Protein AF-A0A956CGR4-F1 (afdb_monomer_lite)

Foldseek 3Di:
DAKEWEWADAQFWIWIWIDDPPRDDIHTPDTGGQVVSVVVVVVVVVVVPDDPDDDDDDPPVVVVVVVVVVVVSLLVRLLVVQVVLVVCVVVVVHQAYEYEEAPVSVVSNVVNHDPVSVVRYPYYHNDRDDPDDPVVVCVVCVVPDPD

Structure (mmCIF, N/CA/C/O backbone):
data_AF-A0A956CGR4-F1
#
_entry.id   AF-A0A956CGR4-F1
#
loop_
_atom_site.group_PDB
_atom_site.id
_atom_site.type_symbol
_atom_site.label_atom_id
_atom_site.label_alt_id
_atom_site.label_comp_id
_atom_site.label_asym_id
_atom_site.label_entity_id
_atom_site.label_seq_id
_atom_site.pdbx_PDB_ins_code
_atom_site.Cartn_x
_atom_site.Cartn_y
_atom_site.Cartn_z
_atom_site.occupancy
_atom_site.B_iso_or_equiv
_atom_site.auth_seq_id
_atom_site.auth_comp_id
_atom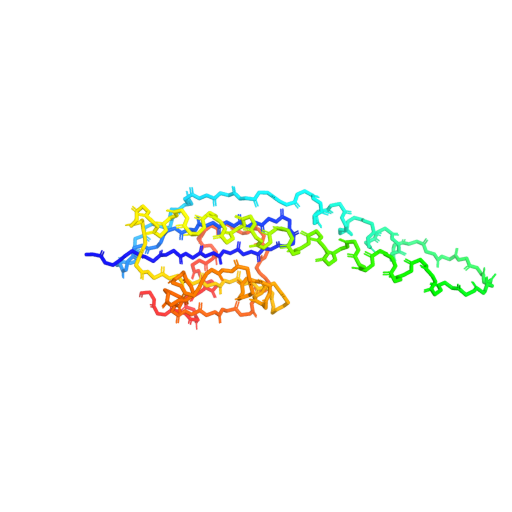_site.auth_asym_id
_atom_site.auth_atom_id
_atom_site.pdbx_PDB_model_num
ATOM 1 N N . MET A 1 1 ? -15.460 1.477 15.342 1.00 62.41 1 MET A N 1
ATOM 2 C CA . MET A 1 1 ? -14.612 0.289 15.121 1.00 62.41 1 MET A CA 1
ATOM 3 C C . MET A 1 1 ? -13.622 0.702 14.059 1.00 62.41 1 MET A C 1
ATOM 5 O O . MET A 1 1 ? -14.084 1.114 13.009 1.00 62.41 1 MET A O 1
ATOM 9 N N . THR A 1 2 ? -12.328 0.719 14.364 1.00 76.38 2 THR A N 1
ATOM 10 C CA . THR A 1 2 ? -11.307 1.174 13.411 1.00 76.38 2 THR A CA 1
ATOM 11 C C . THR A 1 2 ? -10.981 0.026 12.459 1.00 76.38 2 THR A C 1
ATOM 13 O O . THR A 1 2 ? -10.708 -1.082 12.923 1.00 76.38 2 THR A O 1
ATOM 16 N N . THR A 1 3 ? -11.043 0.269 11.154 1.00 86.38 3 THR A N 1
ATOM 17 C CA . THR A 1 3 ? -10.747 -0.724 10.112 1.00 86.38 3 THR A CA 1
ATOM 18 C C . THR A 1 3 ? -9.402 -0.405 9.475 1.00 86.38 3 THR A C 1
ATOM 20 O O . THR A 1 3 ? -9.198 0.704 8.978 1.00 86.38 3 THR A O 1
ATOM 23 N N . THR A 1 4 ? -8.480 -1.367 9.476 1.00 88.81 4 THR A N 1
ATOM 24 C CA . THR A 1 4 ? -7.143 -1.179 8.903 1.00 88.81 4 THR A CA 1
ATOM 25 C C . THR A 1 4 ? -7.031 -1.929 7.589 1.00 88.81 4 THR A C 1
ATOM 27 O O . THR A 1 4 ? -7.261 -3.137 7.527 1.00 88.81 4 THR A O 1
ATOM 30 N N . TRP A 1 5 ? -6.633 -1.228 6.534 1.00 92.00 5 TRP A N 1
ATOM 31 C CA . TRP A 1 5 ? -6.238 -1.842 5.275 1.00 92.00 5 TRP A CA 1
ATOM 32 C C . TRP A 1 5 ? -4.731 -2.031 5.218 1.00 92.00 5 TRP A C 1
ATOM 34 O O . TRP A 1 5 ? -3.951 -1.160 5.592 1.00 92.00 5 TRP A O 1
ATOM 44 N N . ILE A 1 6 ? -4.319 -3.184 4.717 1.00 89.12 6 ILE A N 1
ATOM 45 C CA . ILE A 1 6 ? -2.933 -3.575 4.523 1.00 89.12 6 ILE A CA 1
ATOM 46 C C . ILE A 1 6 ? -2.747 -3.788 3.028 1.00 89.12 6 ILE A C 1
ATOM 48 O O . ILE A 1 6 ? -3.281 -4.736 2.451 1.00 89.12 6 ILE A O 1
ATOM 52 N N . LEU A 1 7 ? -1.988 -2.900 2.396 1.00 90.62 7 LEU A N 1
ATOM 53 C CA . LEU A 1 7 ? -1.532 -3.094 1.030 1.00 90.62 7 LEU A CA 1
ATOM 54 C C . LEU A 1 7 ? -0.254 -3.927 1.055 1.00 90.62 7 LEU A C 1
ATOM 56 O O . LEU A 1 7 ? 0.760 -3.481 1.588 1.00 90.62 7 LEU A O 1
ATOM 60 N N . VAL A 1 8 ? -0.275 -5.085 0.406 1.00 89.06 8 VAL A N 1
ATOM 61 C CA . VAL A 1 8 ? 0.914 -5.898 0.147 1.00 89.06 8 VAL A CA 1
ATOM 62 C C . VAL A 1 8 ? 1.207 -5.868 -1.344 1.00 89.06 8 VAL A C 1
ATOM 64 O O . VAL A 1 8 ? 0.489 -6.480 -2.132 1.00 89.06 8 VAL A O 1
ATOM 67 N N . ALA A 1 9 ? 2.249 -5.141 -1.739 1.00 86.75 9 ALA A N 1
ATOM 68 C CA . ALA A 1 9 ? 2.676 -5.041 -3.129 1.00 86.75 9 ALA A CA 1
ATOM 69 C C . ALA A 1 9 ? 3.957 -5.843 -3.370 1.00 86.75 9 ALA A C 1
ATOM 71 O O . ALA A 1 9 ? 4.931 -5.738 -2.623 1.00 86.75 9 ALA A O 1
ATOM 72 N N . HIS A 1 10 ? 3.950 -6.607 -4.455 1.00 81.38 10 HIS A N 1
ATOM 73 C CA . HIS A 1 10 ? 5.032 -7.472 -4.900 1.00 81.38 10 HIS A CA 1
ATOM 74 C C . HIS A 1 10 ? 5.234 -7.302 -6.417 1.00 81.38 10 HIS A C 1
ATOM 76 O O . HIS A 1 10 ? 4.514 -6.560 -7.083 1.00 81.38 10 HIS A O 1
ATOM 82 N N . LYS A 1 11 ? 6.253 -7.940 -7.003 1.00 70.69 11 LYS A N 1
ATOM 83 C CA . LYS A 1 11 ? 6.628 -7.679 -8.411 1.00 70.69 11 LYS A CA 1
ATOM 84 C C . LYS A 1 11 ? 5.558 -8.049 -9.447 1.00 70.69 11 LYS A C 1
ATOM 86 O O . LYS A 1 11 ? 5.560 -7.471 -10.528 1.00 70.69 11 LYS A O 1
ATOM 91 N N . SER A 1 12 ? 4.680 -9.001 -9.140 1.00 75.81 12 SER A N 1
ATOM 92 C CA . SER A 1 12 ? 3.626 -9.480 -10.046 1.00 75.81 12 SER A CA 1
ATOM 93 C C . SER A 1 12 ? 2.231 -8.945 -9.733 1.00 75.81 12 SER A C 1
ATOM 95 O O . SER A 1 12 ? 1.293 -9.304 -10.442 1.00 75.81 12 SER A O 1
ATOM 97 N N . GLY A 1 13 ? 2.075 -8.101 -8.711 1.00 85.44 13 GLY A N 1
ATOM 98 C CA . GLY A 1 13 ? 0.769 -7.583 -8.325 1.00 85.44 13 GLY A CA 1
ATOM 99 C C . GLY A 1 13 ? 0.749 -6.937 -6.947 1.00 85.44 13 GLY A C 1
ATOM 100 O O . GLY A 1 13 ? 1.772 -6.737 -6.292 1.00 85.44 13 GLY A O 1
ATOM 101 N N . ALA A 1 14 ? -0.449 -6.597 -6.496 1.00 88.44 14 ALA A N 1
ATOM 102 C CA . ALA A 1 14 ? -0.696 -6.058 -5.174 1.00 88.44 14 ALA A CA 1
ATOM 103 C C . ALA A 1 14 ? -2.017 -6.588 -4.626 1.00 88.44 14 ALA A C 1
ATOM 105 O O . ALA A 1 14 ? -2.978 -6.793 -5.363 1.00 88.44 14 ALA A O 1
ATOM 106 N N . ARG A 1 15 ? -2.075 -6.786 -3.313 1.00 89.81 15 ARG A N 1
ATOM 107 C CA . ARG A 1 15 ? -3.268 -7.259 -2.619 1.00 89.81 15 ARG A CA 1
ATOM 108 C C . ARG A 1 15 ? -3.606 -6.303 -1.486 1.00 89.81 15 ARG A C 1
ATOM 110 O O . ARG A 1 15 ? -2.726 -5.897 -0.732 1.00 89.81 15 ARG A O 1
ATOM 117 N N . ILE A 1 16 ? -4.877 -5.939 -1.381 1.00 90.38 16 ILE A N 1
ATOM 118 C CA . ILE A 1 16 ? -5.426 -5.135 -0.292 1.00 90.38 16 ILE A CA 1
ATOM 119 C C . ILE A 1 16 ? -6.161 -6.087 0.639 1.00 90.38 16 ILE A C 1
ATOM 121 O O . ILE A 1 16 ? -7.089 -6.791 0.229 1.00 90.38 16 ILE A O 1
ATOM 125 N N . ILE A 1 17 ? -5.721 -6.110 1.887 1.00 88.81 17 ILE A N 1
ATOM 126 C CA . ILE A 1 17 ? -6.244 -6.975 2.934 1.00 88.81 17 ILE A CA 1
ATOM 127 C C . ILE A 1 17 ? -6.846 -6.092 4.014 1.00 88.81 17 ILE A C 1
ATOM 129 O O . ILE A 1 17 ? -6.210 -5.156 4.483 1.00 88.81 17 ILE A O 1
ATOM 133 N N . GLU A 1 18 ? -8.057 -6.404 4.431 1.00 88.50 18 GLU A N 1
ATOM 134 C CA . GLU A 1 18 ? -8.685 -5.782 5.582 1.00 88.50 18 GLU A CA 1
ATOM 135 C C . GLU A 1 18 ? -8.364 -6.588 6.836 1.00 88.50 18 GLU A C 1
ATOM 137 O O . GLU A 1 18 ? -8.580 -7.803 6.890 1.00 88.50 18 GLU A O 1
ATOM 142 N N . SER A 1 19 ? -7.829 -5.891 7.835 1.00 82.81 19 SER A N 1
ATOM 143 C CA . SER A 1 19 ? -7.541 -6.427 9.155 1.00 82.81 19 SER A CA 1
ATOM 144 C C . SER A 1 19 ? -8.387 -5.696 10.196 1.00 82.81 19 SER A C 1
ATOM 146 O O . SER A 1 19 ? -8.196 -4.493 10.409 1.00 82.81 19 SER A O 1
ATOM 148 N N . PRO A 1 20 ? -9.300 -6.394 10.888 1.00 72.38 20 PRO A N 1
ATOM 149 C CA . PRO A 1 20 ? -9.969 -5.831 12.050 1.00 72.38 20 PRO A CA 1
ATOM 150 C C . PRO A 1 20 ? -8.989 -5.726 13.232 1.00 72.38 20 PRO A C 1
ATOM 152 O O . PRO A 1 20 ? -8.178 -6.622 13.456 1.00 72.38 20 PRO A O 1
ATOM 155 N N . VAL A 1 21 ? -9.111 -4.657 14.025 1.00 60.91 21 VAL A N 1
ATOM 156 C CA . VAL A 1 21 ? -8.239 -4.331 15.180 1.00 60.91 21 VAL A CA 1
ATOM 157 C C . VAL A 1 21 ? -8.216 -5.397 16.288 1.00 60.91 21 VAL A C 1
ATOM 159 O O . VAL A 1 21 ? -7.338 -5.380 17.131 1.00 60.91 21 VAL A O 1
ATOM 162 N N . TYR A 1 22 ? -9.147 -6.352 16.312 1.00 62.59 22 TYR A N 1
ATOM 163 C CA . TYR A 1 22 ? -9.216 -7.379 17.363 1.00 62.59 22 TYR A CA 1
ATOM 164 C C . TYR A 1 22 ? -8.808 -8.775 16.872 1.00 62.59 22 TYR A C 1
ATOM 166 O O . TYR A 1 22 ? -9.464 -9.765 17.190 1.00 62.59 22 TYR A O 1
ATOM 174 N N . GLY A 1 23 ? -7.750 -8.865 16.060 1.00 60.31 23 GLY A N 1
ATOM 175 C CA . GLY A 1 23 ? -7.145 -10.149 15.674 1.00 60.31 23 GLY A CA 1
ATOM 176 C C . GLY A 1 23 ? -8.048 -11.088 14.861 1.00 60.31 23 GLY A C 1
ATOM 177 O O . GLY A 1 23 ? -7.802 -12.300 14.834 1.00 60.31 23 GLY A O 1
ATOM 178 N N . GLY A 1 24 ? -9.083 -10.539 14.215 1.00 66.50 24 GLY A N 1
ATOM 179 C CA . GLY A 1 24 ? -10.026 -11.279 13.376 1.00 66.50 24 GLY A CA 1
ATOM 180 C C . GLY A 1 24 ? -9.409 -11.794 12.071 1.00 66.50 24 GLY A C 1
ATOM 181 O O . GLY A 1 24 ? -8.216 -11.634 11.809 1.00 66.50 24 GLY A O 1
ATOM 182 N N . ALA A 1 25 ? -10.232 -12.455 11.255 1.00 70.19 25 ALA A N 1
ATOM 183 C CA . ALA A 1 25 ? -9.789 -13.003 9.979 1.00 70.19 25 ALA A CA 1
ATOM 184 C C . ALA A 1 25 ? -9.324 -11.886 9.032 1.00 70.19 25 ALA A C 1
ATOM 186 O O . ALA A 1 25 ? -9.986 -10.856 8.899 1.00 70.19 25 ALA A O 1
ATOM 187 N N . LEU A 1 26 ? -8.187 -12.115 8.375 1.00 77.50 26 LEU A N 1
ATOM 188 C CA . LEU A 1 26 ? -7.702 -11.250 7.310 1.00 77.50 26 LEU A CA 1
ATOM 189 C C . LEU A 1 26 ? -8.527 -11.500 6.052 1.00 77.50 26 LEU A C 1
ATOM 191 O O . LEU A 1 26 ? -8.489 -12.597 5.492 1.00 77.50 26 LEU A O 1
ATOM 195 N N . ASN A 1 27 ? -9.240 -10.475 5.598 1.00 82.81 27 ASN A N 1
ATOM 196 C CA . ASN A 1 27 ? -10.094 -10.574 4.423 1.00 82.81 27 ASN A CA 1
ATOM 197 C C . ASN A 1 27 ? -9.411 -9.918 3.231 1.00 82.81 27 ASN A C 1
ATOM 199 O O . ASN A 1 27 ? -9.051 -8.744 3.277 1.00 82.81 27 ASN A O 1
ATOM 203 N N . VAL A 1 28 ? -9.247 -10.659 2.139 1.00 86.56 28 VAL A N 1
ATOM 204 C CA . VAL A 1 28 ? -8.763 -10.074 0.887 1.00 86.56 28 VAL A CA 1
ATOM 205 C C . VAL A 1 28 ? -9.886 -9.232 0.291 1.00 86.56 28 VAL A C 1
ATOM 207 O O . VAL A 1 28 ? -10.896 -9.762 -0.161 1.00 86.56 28 VAL A O 1
ATOM 210 N N . VAL A 1 29 ? -9.711 -7.913 0.308 1.00 87.75 29 VAL A N 1
ATOM 211 C CA . VAL A 1 29 ? -10.681 -6.959 -0.245 1.00 87.75 29 VAL A CA 1
ATOM 212 C C . VAL A 1 29 ? -10.522 -6.849 -1.750 1.00 87.75 29 VAL A C 1
ATOM 214 O O . VAL A 1 29 ? -11.506 -6.750 -2.485 1.00 87.75 29 VAL A O 1
ATOM 217 N N . ARG A 1 30 ? -9.270 -6.814 -2.207 1.00 87.62 30 ARG A N 1
ATOM 218 C CA . ARG A 1 30 ? -8.942 -6.601 -3.610 1.00 87.62 30 ARG A CA 1
ATOM 219 C C . ARG A 1 30 ? -7.606 -7.232 -3.947 1.00 87.62 30 ARG A C 1
ATOM 221 O O . ARG A 1 30 ? -6.651 -7.129 -3.183 1.00 87.62 30 ARG A O 1
ATOM 228 N N . GLU A 1 31 ? -7.541 -7.807 -5.132 1.00 88.00 31 GLU A N 1
ATOM 229 C CA . GLU A 1 31 ? -6.305 -8.224 -5.769 1.00 88.00 31 GLU A CA 1
ATOM 230 C C . GLU A 1 31 ? -6.154 -7.448 -7.075 1.00 88.00 31 GLU A C 1
ATOM 232 O O . GLU A 1 31 ? -7.134 -7.197 -7.780 1.00 88.00 31 GLU A O 1
ATOM 237 N N . ILE A 1 32 ? -4.942 -6.970 -7.324 1.00 87.50 32 ILE A N 1
ATOM 238 C CA . ILE A 1 32 ? -4.589 -6.133 -8.461 1.00 87.50 32 ILE A CA 1
ATOM 239 C C . ILE A 1 32 ? -3.408 -6.815 -9.140 1.00 87.50 32 ILE A C 1
ATOM 241 O O . ILE A 1 32 ? -2.282 -6.782 -8.639 1.00 87.50 32 ILE A O 1
ATOM 245 N N . ASP A 1 33 ? -3.677 -7.457 -10.268 1.00 84.56 33 ASP A N 1
ATOM 246 C CA . ASP A 1 33 ? -2.646 -8.106 -11.067 1.00 84.56 33 ASP A CA 1
ATOM 247 C C . ASP A 1 33 ? -1.711 -7.085 -11.720 1.00 84.56 33 ASP A C 1
ATOM 249 O O . ASP A 1 33 ? -2.132 -6.020 -12.174 1.00 84.56 33 ASP A O 1
ATOM 253 N N . HIS A 1 34 ? -0.433 -7.451 -11.817 1.00 83.94 34 HIS A N 1
ATOM 254 C CA . HIS A 1 34 ? 0.568 -6.719 -12.582 1.00 83.94 34 HIS A CA 1
ATOM 255 C C . HIS A 1 34 ? 1.298 -7.657 -13.560 1.00 83.94 34 HIS A C 1
ATOM 257 O O . HIS A 1 34 ? 2.441 -8.071 -13.313 1.00 83.94 34 HIS A O 1
ATOM 263 N N . PRO A 1 35 ? 0.642 -8.052 -14.668 1.00 76.44 35 PRO A N 1
ATOM 264 C CA . PRO A 1 35 ? 1.208 -9.003 -15.622 1.00 76.44 35 PRO A CA 1
ATOM 265 C C . PRO A 1 35 ? 2.480 -8.470 -16.293 1.00 76.44 35 PRO A C 1
ATOM 267 O O . PRO A 1 35 ? 3.398 -9.245 -16.557 1.00 76.44 35 PRO A O 1
ATOM 270 N N . GLU A 1 36 ? 2.595 -7.159 -16.505 1.00 75.38 36 GLU A N 1
ATOM 271 C CA . GLU A 1 36 ? 3.789 -6.541 -17.085 1.00 75.38 36 GLU A CA 1
ATOM 272 C C . GLU A 1 36 ? 5.008 -6.689 -16.171 1.00 75.38 36 GLU A C 1
ATOM 274 O O . GLU A 1 36 ? 6.100 -6.986 -16.653 1.00 75.38 36 GLU A O 1
ATOM 279 N N . GLY A 1 37 ? 4.824 -6.575 -14.850 1.00 69.25 37 GLY A N 1
ATOM 280 C CA . GLY A 1 37 ? 5.885 -6.846 -13.877 1.00 69.25 37 GLY A CA 1
ATOM 281 C C . GLY A 1 37 ? 6.339 -8.310 -13.881 1.00 69.25 37 GLY A C 1
ATOM 282 O O . GLY A 1 37 ? 7.518 -8.600 -13.667 1.00 69.25 37 GLY A O 1
ATOM 283 N N . ARG A 1 38 ? 5.429 -9.243 -14.199 1.00 68.56 38 ARG A N 1
ATOM 284 C CA . ARG A 1 38 ? 5.740 -10.674 -14.361 1.00 68.56 38 ARG A CA 1
ATOM 285 C C . ARG A 1 38 ? 6.569 -10.941 -15.619 1.00 68.56 38 ARG A C 1
ATOM 287 O O . ARG A 1 38 ? 7.576 -11.640 -15.532 1.00 68.56 38 ARG A O 1
ATOM 294 N N . LEU A 1 39 ? 6.172 -10.367 -16.757 1.00 61.84 39 LEU A N 1
ATOM 295 C CA . LEU A 1 39 ? 6.887 -10.503 -18.035 1.00 61.84 39 LEU A CA 1
ATOM 296 C C . LEU A 1 39 ? 8.324 -9.982 -17.931 1.00 61.84 39 LEU A C 1
ATOM 298 O O . LEU A 1 39 ? 9.263 -10.652 -18.357 1.00 61.84 39 LEU A O 1
ATOM 302 N N . GLN A 1 40 ? 8.502 -8.845 -17.259 1.00 61.44 40 GLN A N 1
ATOM 303 C CA . GLN A 1 40 ? 9.814 -8.240 -17.049 1.00 61.44 40 GLN A CA 1
ATOM 304 C C . GLN A 1 40 ? 10.740 -9.107 -16.188 1.00 61.44 40 GLN A C 1
ATOM 306 O O . GLN A 1 40 ? 11.952 -9.108 -16.392 1.00 61.44 40 GLN A O 1
ATOM 311 N N . ASN A 1 41 ? 10.195 -9.880 -15.241 1.00 60.44 41 ASN A N 1
ATOM 312 C CA . ASN A 1 41 ? 10.996 -10.829 -14.472 1.00 60.44 41 ASN A CA 1
ATOM 313 C C . ASN A 1 41 ? 11.526 -11.962 -15.362 1.00 60.44 41 ASN A C 1
ATOM 315 O O . ASN A 1 41 ? 12.705 -12.293 -15.290 1.00 60.44 41 ASN A O 1
ATOM 319 N N . SER A 1 42 ? 10.681 -12.509 -16.242 1.00 57.66 42 SER A N 1
ATOM 320 C CA . SER A 1 42 ? 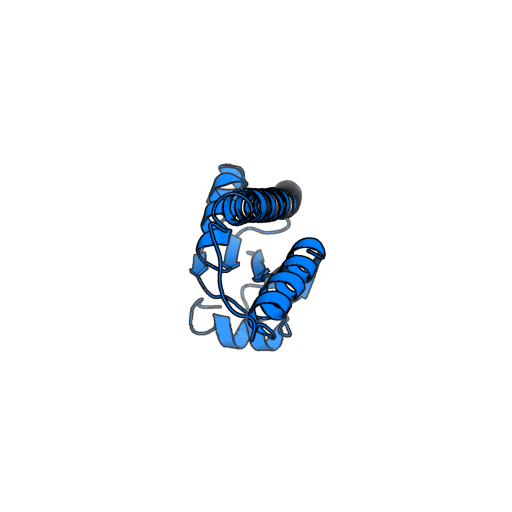11.092 -13.551 -17.186 1.00 57.66 42 SER A CA 1
ATOM 321 C C . SER A 1 42 ? 12.152 -13.067 -18.178 1.00 57.66 42 SER A C 1
ATOM 323 O O . SER A 1 42 ? 13.077 -13.821 -18.461 1.00 57.66 42 SER A O 1
ATOM 325 N N . GLU A 1 43 ? 12.074 -11.825 -18.665 1.00 57.09 43 GLU A N 1
ATOM 326 C CA . GLU A 1 43 ? 13.106 -11.247 -19.543 1.00 57.09 43 GLU A CA 1
ATOM 327 C C . GLU A 1 43 ? 14.447 -11.050 -18.812 1.00 57.09 43 GLU A C 1
ATOM 329 O O . GLU A 1 43 ? 15.498 -11.414 -19.341 1.00 57.09 43 GLU A O 1
ATOM 334 N N . ILE A 1 44 ? 14.423 -10.549 -17.569 1.00 56.03 44 ILE A N 1
ATOM 335 C CA . ILE A 1 44 ? 15.635 -10.356 -16.751 1.00 56.03 44 ILE A CA 1
ATOM 336 C C . ILE A 1 44 ? 16.280 -11.700 -16.367 1.00 56.03 44 ILE A C 1
ATOM 338 O O . ILE A 1 44 ? 17.509 -11.819 -16.374 1.00 56.03 44 ILE A O 1
ATOM 342 N N . ASP A 1 45 ? 15.478 -12.709 -16.020 1.00 54.94 45 ASP A N 1
ATOM 343 C CA . ASP A 1 45 ? 15.976 -14.039 -15.655 1.00 54.94 45 ASP A CA 1
ATOM 344 C C . ASP A 1 45 ? 16.483 -14.816 -16.884 1.00 54.94 45 ASP A C 1
ATOM 346 O O . ASP A 1 45 ? 17.503 -15.503 -16.792 1.00 54.94 45 ASP A O 1
ATOM 350 N N . ALA A 1 46 ? 15.845 -14.659 -18.052 1.00 56.66 46 ALA A N 1
ATOM 351 C CA . ALA A 1 46 ? 16.300 -15.264 -19.306 1.00 56.66 46 ALA A CA 1
ATOM 352 C C . ALA A 1 46 ? 17.655 -14.704 -19.770 1.00 56.66 46 ALA A C 1
ATOM 354 O O . ALA A 1 46 ? 18.510 -15.477 -20.203 1.00 56.66 46 ALA A O 1
ATOM 355 N N . ASP A 1 47 ? 17.897 -13.395 -19.624 1.00 52.84 47 ASP A N 1
ATOM 356 C CA . ASP A 1 47 ? 19.187 -12.795 -19.995 1.00 52.84 47 ASP A CA 1
ATOM 357 C C . ASP A 1 47 ? 20.326 -13.228 -19.051 1.00 52.84 47 ASP A C 1
ATOM 359 O O . ASP A 1 47 ? 21.475 -13.413 -19.459 1.00 52.84 47 ASP A O 1
ATOM 363 N N . ARG A 1 48 ? 20.009 -13.484 -17.775 1.00 49.94 48 ARG A N 1
ATOM 364 C CA . ARG A 1 48 ? 20.986 -13.989 -16.799 1.00 49.94 48 ARG A CA 1
ATOM 365 C C . ARG A 1 48 ? 21.253 -15.499 -16.944 1.00 49.94 48 ARG A C 1
ATOM 367 O O . ARG A 1 48 ? 22.283 -15.976 -16.472 1.00 49.94 48 ARG A O 1
ATOM 374 N N . GLY A 1 49 ? 20.356 -16.239 -17.598 1.00 49.31 49 GLY A N 1
ATOM 375 C CA . GLY A 1 49 ? 20.371 -17.702 -17.701 1.00 49.31 49 GLY A CA 1
ATOM 376 C C . GLY A 1 49 ? 21.129 -18.303 -18.889 1.00 49.31 49 GLY A C 1
ATOM 377 O O . GLY A 1 49 ? 21.213 -19.526 -18.980 1.00 49.31 49 GLY A O 1
ATOM 378 N N . GLY A 1 50 ? 21.703 -17.507 -19.795 1.00 49.47 50 GLY A N 1
ATOM 379 C CA . GLY A 1 50 ? 22.374 -18.094 -20.953 1.00 49.47 50 GLY A CA 1
ATOM 380 C C . GLY A 1 50 ? 23.164 -17.124 -21.810 1.00 49.47 50 GLY A C 1
ATOM 381 O O . GLY A 1 50 ? 22.720 -16.781 -22.896 1.00 49.47 50 GLY A O 1
ATOM 382 N N . ARG A 1 51 ? 24.379 -16.757 -21.386 1.00 45.62 51 ARG A N 1
ATOM 383 C CA . ARG A 1 51 ? 25.406 -16.259 -22.316 1.00 45.62 51 ARG A CA 1
ATOM 384 C C . ARG A 1 51 ? 26.799 -16.774 -21.956 1.00 45.62 51 ARG A C 1
ATOM 386 O O . ARG A 1 51 ? 27.574 -16.113 -21.276 1.00 45.62 51 ARG A O 1
ATOM 393 N N . VAL A 1 52 ? 27.130 -17.943 -22.500 1.00 46.88 52 VAL A N 1
ATOM 394 C CA . VAL A 1 52 ? 28.452 -18.145 -23.101 1.00 46.88 52 VAL A CA 1
ATOM 395 C C . VAL A 1 52 ? 28.326 -17.569 -24.504 1.00 46.88 52 VAL A C 1
ATOM 397 O O . VAL A 1 52 ? 27.687 -18.213 -25.315 1.00 46.88 52 VAL A O 1
ATOM 400 N N . PHE A 1 53 ? 28.832 -16.366 -24.776 1.00 39.97 53 PHE A N 1
ATOM 401 C CA . PHE A 1 53 ? 29.309 -15.984 -26.112 1.00 39.97 53 PHE A CA 1
ATOM 402 C C . PHE A 1 53 ? 30.234 -14.768 -26.006 1.00 39.97 53 PHE A C 1
ATOM 404 O O . PHE A 1 53 ? 29.958 -13.791 -25.310 1.00 39.97 53 PHE A O 1
ATOM 411 N N . GLU A 1 54 ? 31.365 -14.913 -26.682 1.00 45.03 54 GLU A N 1
ATOM 412 C CA . GLU A 1 54 ? 32.498 -14.006 -26.774 1.00 45.03 54 GLU A CA 1
ATOM 413 C C . GLU A 1 54 ? 32.156 -12.631 -27.384 1.00 45.03 54 GLU A C 1
ATOM 415 O O . GLU A 1 54 ? 31.324 -12.510 -28.277 1.00 45.03 54 GLU A O 1
ATOM 420 N N . SER A 1 55 ? 32.891 -11.619 -26.906 1.00 55.38 55 SER A N 1
ATOM 421 C CA . SER A 1 55 ? 33.441 -10.455 -27.625 1.00 55.38 55 SER A CA 1
ATOM 422 C C . SER A 1 55 ? 32.556 -9.632 -28.590 1.00 55.38 55 SER A C 1
ATOM 424 O O . SER A 1 55 ? 32.346 -10.032 -29.728 1.00 55.38 55 SER A O 1
ATOM 426 N N . ALA A 1 56 ? 32.221 -8.387 -28.188 1.00 46.22 56 ALA A N 1
ATOM 427 C CA . ALA A 1 56 ? 32.515 -7.107 -28.891 1.00 46.22 56 ALA A CA 1
ATOM 428 C C . ALA A 1 56 ? 31.412 -6.008 -28.779 1.00 46.22 56 ALA A C 1
ATOM 430 O O . ALA A 1 56 ? 30.393 -6.063 -29.454 1.00 46.22 56 ALA A O 1
ATOM 431 N N . ALA A 1 57 ? 31.728 -4.940 -28.023 1.00 53.31 57 ALA A N 1
ATOM 432 C CA . ALA A 1 57 ? 31.263 -3.534 -28.127 1.00 53.31 57 ALA A CA 1
ATOM 433 C C . ALA A 1 57 ? 29.750 -3.176 -27.945 1.00 53.31 57 ALA A C 1
ATOM 435 O O . ALA A 1 57 ? 28.886 -4.036 -27.834 1.00 53.31 57 ALA A O 1
ATOM 436 N N . PRO A 1 58 ? 29.422 -1.880 -27.735 1.00 47.78 58 PRO A N 1
ATOM 437 C CA . PRO A 1 58 ? 28.965 -1.317 -26.465 1.00 47.78 58 PRO A CA 1
ATOM 438 C C . PRO A 1 58 ? 27.437 -1.403 -26.257 1.00 47.78 58 PRO A C 1
ATOM 440 O O . PRO A 1 58 ? 26.655 -0.699 -26.898 1.00 47.78 58 PRO A O 1
ATOM 443 N N . ALA A 1 59 ? 27.007 -2.184 -25.264 1.00 52.19 59 ALA A N 1
ATOM 444 C CA . ALA A 1 59 ? 25.605 -2.410 -24.886 1.00 52.19 59 ALA A CA 1
ATOM 445 C C . ALA A 1 59 ? 24.924 -1.235 -24.137 1.00 52.19 59 ALA A C 1
ATOM 447 O O . ALA A 1 59 ? 24.009 -1.434 -23.340 1.00 52.19 59 ALA A O 1
ATOM 448 N N . GLN A 1 60 ? 25.349 0.012 -24.355 1.00 50.84 60 GLN A N 1
ATOM 449 C CA . GLN A 1 60 ? 24.935 1.135 -23.502 1.00 50.84 60 GLN A CA 1
ATOM 450 C C . GLN A 1 60 ? 23.606 1.796 -23.924 1.00 50.84 60 GLN A C 1
ATOM 452 O O . GLN A 1 60 ? 22.991 2.482 -23.116 1.00 50.84 60 GLN A O 1
ATOM 457 N N . ARG A 1 61 ? 23.120 1.586 -25.161 1.00 47.62 61 ARG A N 1
ATOM 458 C CA . ARG A 1 61 ? 21.853 2.190 -25.645 1.00 47.62 61 ARG A CA 1
ATOM 459 C C . ARG A 1 61 ? 20.593 1.354 -25.381 1.00 47.62 61 ARG A C 1
ATOM 461 O O . ARG A 1 61 ? 19.519 1.941 -25.267 1.00 47.62 61 ARG A O 1
ATOM 468 N N . GLY A 1 62 ? 20.702 0.027 -25.284 1.00 48.81 62 GLY A N 1
ATOM 469 C CA . GLY A 1 62 ? 19.563 -0.856 -24.977 1.00 48.81 62 GLY A CA 1
ATOM 470 C C . GLY A 1 62 ? 19.156 -0.778 -23.503 1.00 48.81 62 GLY A C 1
ATOM 471 O O . GLY A 1 62 ? 17.993 -0.538 -23.186 1.00 48.81 62 GLY A O 1
ATOM 472 N N . MET A 1 63 ? 20.154 -0.814 -22.617 1.00 52.03 63 MET A N 1
ATOM 473 C CA . MET A 1 63 ? 19.964 -0.869 -21.165 1.00 52.03 63 MET A CA 1
ATOM 474 C C . MET A 1 63 ? 19.227 0.360 -20.595 1.00 52.03 63 MET A C 1
ATOM 476 O O . MET A 1 63 ? 18.411 0.227 -19.688 1.00 52.03 63 MET A O 1
ATOM 480 N N . THR A 1 64 ? 19.436 1.560 -21.154 1.00 56.28 64 THR A N 1
ATOM 481 C CA . THR A 1 64 ? 18.728 2.782 -20.719 1.00 56.28 64 THR A CA 1
ATOM 482 C C . THR A 1 64 ? 17.251 2.802 -21.137 1.00 56.28 64 THR A C 1
ATOM 484 O O . THR A 1 64 ? 16.405 3.290 -20.386 1.00 56.28 64 THR A O 1
ATOM 487 N N . ARG A 1 65 ? 16.906 2.281 -22.325 1.00 59.06 65 ARG A N 1
ATOM 488 C CA . ARG A 1 65 ? 15.513 2.275 -22.809 1.00 59.06 65 ARG A CA 1
ATOM 489 C C . ARG A 1 65 ? 14.650 1.292 -22.026 1.00 59.06 65 ARG A C 1
ATOM 491 O O . ARG A 1 65 ? 13.556 1.667 -21.609 1.00 59.06 65 ARG A O 1
ATOM 498 N N . GLU A 1 66 ? 15.155 0.090 -21.779 1.00 60.44 66 GLU A N 1
ATOM 499 C CA . GLU A 1 66 ? 14.448 -0.938 -21.005 1.00 60.44 66 GLU A CA 1
ATOM 500 C C . GLU A 1 66 ? 14.228 -0.505 -19.554 1.00 60.44 66 GLU A C 1
ATOM 502 O O . GLU A 1 66 ? 13.111 -0.603 -19.049 1.00 60.44 66 GLU A O 1
ATOM 507 N N . GLN A 1 67 ? 15.239 0.092 -18.908 1.00 63.56 67 GLN A N 1
ATOM 508 C CA . GLN A 1 67 ? 15.079 0.661 -17.565 1.00 63.56 67 GLN A CA 1
ATOM 509 C C . GLN A 1 67 ? 13.969 1.720 -17.520 1.00 63.56 67 GLN A C 1
ATOM 511 O O . GLN A 1 67 ? 13.114 1.670 -16.639 1.00 63.56 67 GLN A O 1
ATOM 516 N N . SER A 1 68 ? 13.905 2.622 -18.506 1.00 70.94 68 SER A N 1
ATOM 517 C CA . SER A 1 68 ? 12.842 3.636 -18.558 1.00 70.94 68 SER A CA 1
ATOM 518 C C . SER A 1 68 ? 11.438 3.044 -18.765 1.00 70.94 68 SER A C 1
ATOM 520 O O . SER A 1 68 ? 10.459 3.577 -18.240 1.00 70.94 68 SER A O 1
ATOM 522 N N . ALA A 1 69 ? 11.315 1.935 -19.503 1.00 75.44 69 ALA A N 1
ATOM 523 C CA . ALA A 1 69 ? 10.039 1.256 -19.719 1.00 75.44 69 ALA A CA 1
ATOM 524 C C . ALA A 1 69 ? 9.561 0.569 -18.431 1.00 75.44 69 ALA A C 1
ATOM 526 O O . ALA A 1 69 ? 8.434 0.803 -17.997 1.00 75.44 69 ALA A O 1
ATOM 527 N N . THR A 1 70 ? 10.451 -0.169 -17.765 1.00 74.50 70 THR A N 1
ATOM 528 C CA . THR A 1 70 ? 10.236 -0.768 -16.438 1.00 74.50 70 THR A CA 1
ATOM 529 C C . THR A 1 70 ? 9.792 0.264 -15.406 1.00 74.50 70 THR A C 1
ATOM 531 O O . THR A 1 70 ? 8.818 0.073 -14.677 1.00 74.50 70 THR A O 1
ATOM 534 N N . GLU A 1 71 ? 10.465 1.414 -15.364 1.00 78.62 71 GLU A N 1
ATOM 535 C CA . GLU A 1 71 ? 10.121 2.475 -14.422 1.00 78.62 71 GLU A CA 1
ATOM 536 C C . GLU A 1 71 ? 8.754 3.103 -14.693 1.00 78.62 71 GLU A C 1
ATOM 538 O O . GLU A 1 71 ? 8.062 3.468 -13.737 1.00 78.62 71 GLU A O 1
ATOM 543 N N . ARG A 1 72 ? 8.352 3.227 -15.963 1.00 82.81 72 ARG A N 1
ATOM 544 C CA . ARG A 1 72 ? 7.025 3.732 -16.344 1.00 82.81 72 ARG A CA 1
ATOM 545 C C . ARG A 1 72 ? 5.923 2.741 -15.995 1.00 82.81 72 ARG A C 1
ATOM 547 O O . ARG A 1 72 ? 4.904 3.155 -15.454 1.00 82.81 72 ARG A O 1
ATOM 554 N N . VAL A 1 73 ? 6.146 1.456 -16.255 1.00 85.44 73 VAL A N 1
ATOM 555 C CA . VAL A 1 73 ? 5.212 0.372 -15.923 1.00 85.44 73 VAL A CA 1
ATOM 556 C C . VAL A 1 73 ? 4.954 0.337 -14.412 1.00 85.44 73 VAL A C 1
ATOM 558 O O . VAL A 1 73 ? 3.806 0.441 -13.985 1.00 85.44 73 VAL A O 1
ATOM 561 N N . ALA A 1 74 ? 6.010 0.352 -13.594 1.00 83.00 74 ALA A N 1
ATOM 562 C CA . ALA A 1 74 ? 5.874 0.385 -12.137 1.00 83.00 74 ALA A CA 1
ATOM 563 C C . ALA A 1 74 ? 5.240 1.690 -11.610 1.00 83.00 74 ALA A C 1
ATOM 565 O O . ALA A 1 74 ? 4.559 1.680 -10.586 1.00 83.00 74 ALA A O 1
ATOM 566 N N . ALA A 1 75 ? 5.476 2.830 -12.273 1.00 86.38 75 ALA A N 1
ATOM 567 C CA . ALA A 1 75 ? 4.832 4.098 -11.919 1.00 86.38 75 ALA A CA 1
ATOM 568 C C . ALA A 1 75 ? 3.327 4.082 -12.212 1.00 86.38 75 ALA A C 1
ATOM 570 O O . ALA A 1 75 ? 2.550 4.563 -11.391 1.00 86.38 75 ALA A O 1
ATOM 571 N N . ASN A 1 76 ? 2.922 3.535 -13.359 1.00 88.75 76 ASN A N 1
ATOM 572 C CA . ASN A 1 76 ? 1.513 3.385 -13.707 1.00 88.75 76 ASN A CA 1
ATOM 573 C C . ASN A 1 76 ? 0.819 2.439 -12.726 1.00 88.75 76 ASN A C 1
ATOM 575 O O . ASN A 1 76 ? -0.195 2.816 -12.152 1.00 88.75 76 ASN A O 1
ATOM 579 N N . PHE A 1 77 ? 1.443 1.301 -12.414 1.00 88.94 77 PHE A N 1
ATOM 580 C CA . PHE A 1 77 ? 0.902 0.366 -11.432 1.00 88.94 77 PHE A CA 1
ATOM 581 C C . PHE A 1 77 ? 0.708 1.010 -10.050 1.00 88.94 77 PHE A C 1
ATOM 583 O O . PHE A 1 77 ? -0.343 0.864 -9.433 1.00 88.94 77 PHE A O 1
ATOM 590 N N . ALA A 1 78 ? 1.673 1.807 -9.578 1.00 90.00 78 ALA A N 1
ATOM 591 C CA . ALA A 1 78 ? 1.514 2.549 -8.326 1.00 90.00 78 ALA A CA 1
ATOM 592 C C . ALA A 1 78 ? 0.329 3.537 -8.360 1.00 90.00 78 ALA A C 1
ATOM 594 O O . ALA A 1 78 ? -0.330 3.725 -7.339 1.00 90.00 78 ALA A O 1
ATOM 595 N N . ARG A 1 79 ? 0.029 4.152 -9.514 1.00 90.62 79 ARG A N 1
ATOM 596 C CA . ARG A 1 79 ? -1.150 5.024 -9.684 1.00 90.62 79 ARG A CA 1
ATOM 597 C C . ARG A 1 79 ? -2.458 4.248 -9.665 1.00 90.62 79 ARG A C 1
ATOM 599 O O . ARG A 1 79 ? -3.420 4.728 -9.069 1.00 90.62 79 ARG A O 1
ATOM 606 N N . ASP A 1 80 ? -2.493 3.069 -10.273 1.00 90.88 80 ASP A N 1
ATOM 607 C CA . ASP A 1 80 ? -3.682 2.217 -10.267 1.00 90.88 80 ASP A CA 1
ATOM 608 C C . ASP A 1 80 ? -4.004 1.768 -8.837 1.00 90.88 80 ASP A C 1
ATOM 610 O O . ASP A 1 80 ? -5.127 1.938 -8.361 1.00 90.88 80 ASP A O 1
ATOM 614 N N . VAL A 1 81 ? -2.986 1.314 -8.099 1.00 91.44 81 VAL A N 1
ATOM 615 C CA . VAL A 1 81 ? -3.124 0.945 -6.683 1.00 91.44 81 VAL A CA 1
ATOM 616 C C . VAL A 1 81 ? -3.537 2.149 -5.830 1.00 91.44 81 VAL A C 1
ATOM 618 O O . VAL A 1 81 ? -4.442 2.035 -5.004 1.00 91.44 81 VAL A O 1
ATOM 621 N N . ALA A 1 82 ? -2.921 3.317 -6.032 1.00 92.06 82 ALA A N 1
ATOM 622 C CA . ALA A 1 82 ? -3.292 4.535 -5.313 1.00 92.06 82 ALA A CA 1
ATOM 623 C C . ALA A 1 82 ? -4.744 4.959 -5.591 1.00 92.06 82 ALA A C 1
ATOM 625 O O . ALA A 1 82 ? -5.432 5.405 -4.677 1.00 92.06 82 ALA A O 1
ATOM 626 N N . SER A 1 83 ? -5.231 4.771 -6.820 1.00 92.06 83 SER A N 1
ATOM 627 C CA . SER A 1 83 ? -6.618 5.071 -7.195 1.00 92.06 83 SER A CA 1
ATOM 628 C C . SER A 1 83 ? -7.616 4.149 -6.491 1.00 92.06 83 SER A C 1
ATOM 630 O O . SER A 1 83 ? -8.672 4.603 -6.057 1.00 92.06 83 SER A O 1
ATOM 632 N N . GLU A 1 84 ? -7.286 2.866 -6.333 1.00 91.56 84 GLU A N 1
ATOM 633 C CA . GLU A 1 84 ? -8.117 1.922 -5.574 1.00 91.56 84 GLU A CA 1
ATOM 634 C C . GLU A 1 84 ? -8.146 2.259 -4.074 1.00 91.56 84 GLU A C 1
ATOM 636 O O . GLU A 1 84 ? -9.206 2.197 -3.448 1.00 91.56 84 GLU A O 1
ATOM 641 N N . LEU A 1 85 ? -7.016 2.686 -3.500 1.00 91.94 85 LEU A N 1
ATOM 642 C CA . LEU A 1 85 ? -6.964 3.168 -2.115 1.00 91.94 85 LEU A CA 1
ATOM 643 C C . LEU A 1 85 ? -7.774 4.454 -1.923 1.00 91.94 85 LEU A C 1
ATOM 645 O O . LEU A 1 85 ? -8.503 4.578 -0.942 1.00 91.94 85 LEU A O 1
ATOM 649 N N . GLU A 1 86 ? -7.691 5.386 -2.872 1.00 92.69 86 GLU A N 1
ATOM 650 C CA . GLU A 1 86 ? -8.470 6.626 -2.856 1.00 92.69 86 GLU A CA 1
ATOM 651 C C . GLU A 1 86 ? -9.975 6.336 -2.885 1.00 92.69 86 GLU A C 1
ATOM 653 O O . GLU A 1 86 ? -10.727 6.904 -2.097 1.00 92.69 86 GLU A O 1
ATOM 658 N N . ARG A 1 87 ? -10.421 5.406 -3.740 1.00 92.44 87 ARG A N 1
ATOM 659 C CA . ARG A 1 87 ? -11.822 4.951 -3.771 1.00 92.44 87 ARG A CA 1
ATOM 660 C C . ARG A 1 87 ? -12.242 4.363 -2.429 1.00 92.44 87 ARG A C 1
ATOM 662 O O . ARG A 1 87 ? -13.254 4.776 -1.878 1.00 92.44 87 ARG A O 1
ATOM 669 N N . GLY A 1 88 ? -11.427 3.471 -1.861 1.00 90.88 88 GLY A N 1
ATOM 670 C CA . GLY A 1 88 ? -11.686 2.899 -0.539 1.00 90.88 88 GLY A CA 1
ATOM 671 C C . GLY A 1 88 ? -11.794 3.949 0.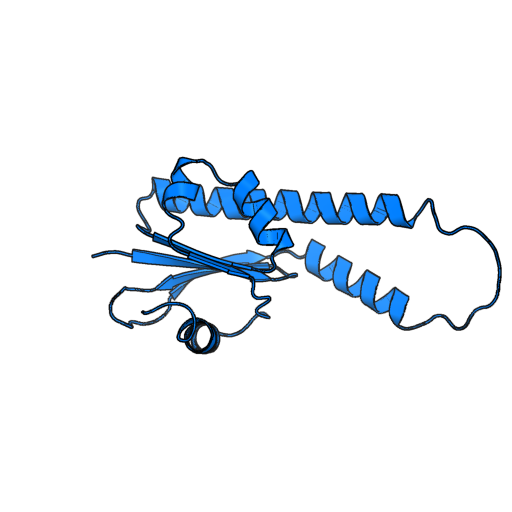569 1.00 90.88 88 GLY A C 1
ATOM 672 O O . GLY A 1 88 ? -12.641 3.818 1.451 1.00 90.88 88 GLY A O 1
ATOM 673 N N . ARG A 1 89 ? -10.980 5.010 0.498 1.00 92.56 89 ARG A N 1
ATOM 674 C CA . ARG A 1 89 ? -11.038 6.146 1.423 1.00 92.56 89 ARG A CA 1
ATOM 675 C C . A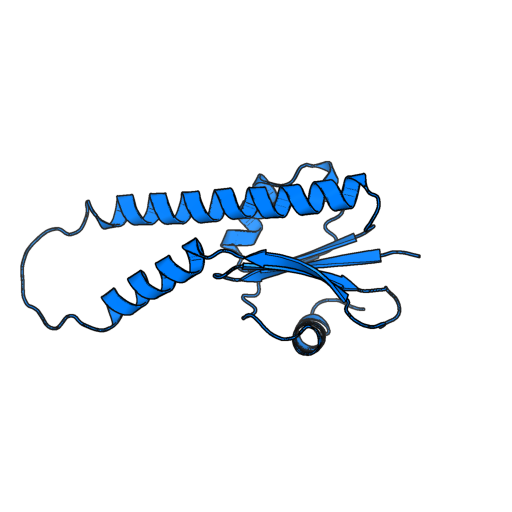RG A 1 89 ? -12.335 6.935 1.264 1.00 92.56 89 ARG A C 1
ATOM 677 O O . ARG A 1 89 ? -12.977 7.238 2.264 1.00 92.56 89 ARG A O 1
ATOM 684 N N . LEU A 1 90 ? -12.698 7.287 0.028 1.00 92.19 90 LEU A N 1
ATOM 685 C CA . LEU A 1 90 ? -13.921 8.040 -0.277 1.00 92.19 90 LEU A CA 1
ATOM 686 C C . LEU A 1 90 ? -15.183 7.272 0.134 1.00 92.19 90 LEU A C 1
ATOM 688 O O . LEU A 1 90 ? -16.142 7.877 0.602 1.00 92.19 90 LEU A 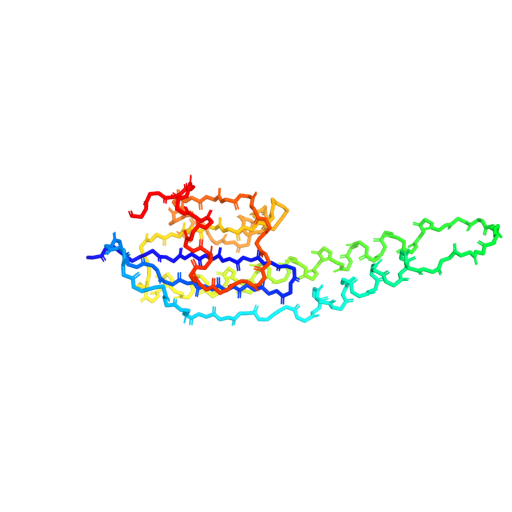O 1
ATOM 692 N N . ASP A 1 91 ? -15.142 5.946 0.034 1.00 92.50 91 ASP A N 1
ATOM 693 C CA . ASP A 1 91 ? -16.208 5.045 0.474 1.00 92.50 91 ASP A CA 1
ATOM 694 C C . ASP A 1 91 ? -16.157 4.740 1.987 1.00 92.50 91 ASP A C 1
ATOM 696 O O . ASP A 1 91 ? -16.929 3.914 2.474 1.00 92.50 91 ASP A O 1
ATOM 700 N N . HIS A 1 92 ? -15.247 5.370 2.743 1.00 89.00 92 HIS A N 1
ATOM 701 C CA . HIS A 1 92 ? -15.046 5.161 4.183 1.00 89.00 92 HIS A CA 1
ATOM 702 C C . HIS A 1 92 ? -14.845 3.688 4.583 1.00 89.00 92 HIS A C 1
ATOM 704 O O . HIS A 1 92 ? -15.293 3.245 5.641 1.00 89.00 92 HIS A O 1
ATOM 710 N N . ARG A 1 93 ? -14.166 2.905 3.736 1.00 89.25 93 ARG A N 1
ATOM 711 C CA . ARG A 1 93 ? -13.947 1.469 3.971 1.00 89.25 93 ARG A CA 1
ATOM 712 C C . ARG A 1 93 ? -12.822 1.167 4.955 1.00 89.25 93 ARG A C 1
ATOM 714 O O . ARG A 1 93 ? -12.751 0.054 5.462 1.00 89.25 93 ARG A O 1
ATOM 721 N N . PHE A 1 94 ? -11.938 2.128 5.201 1.00 89.81 94 PHE A N 1
ATOM 722 C CA . PHE A 1 94 ? -10.843 1.994 6.152 1.00 89.81 94 PHE A CA 1
ATOM 723 C C . PHE A 1 94 ? -10.524 3.326 6.824 1.00 89.81 94 PHE A C 1
ATOM 725 O O . PHE A 1 94 ? -10.718 4.396 6.250 1.00 89.81 94 PHE A O 1
ATOM 732 N N . ASP A 1 95 ? -9.984 3.230 8.033 1.00 88.56 95 ASP A N 1
ATOM 733 C CA . ASP A 1 95 ? -9.545 4.356 8.856 1.00 88.56 95 ASP A CA 1
ATOM 734 C C . ASP A 1 95 ? -8.016 4.463 8.900 1.00 88.56 95 ASP A C 1
ATOM 736 O O . ASP A 1 95 ? -7.466 5.528 9.174 1.00 88.56 95 ASP A O 1
ATOM 740 N N . GLN A 1 96 ? -7.316 3.350 8.661 1.00 89.75 96 GLN A N 1
ATOM 741 C CA . GLN A 1 96 ? -5.858 3.281 8.669 1.00 89.75 96 GLN A CA 1
ATOM 742 C C . GLN A 1 96 ? -5.333 2.439 7.515 1.00 89.75 96 GLN A C 1
ATOM 744 O O . GLN A 1 96 ? -5.954 1.459 7.105 1.00 89.75 96 GLN A O 1
ATOM 749 N N . LEU A 1 97 ? -4.156 2.811 7.023 1.00 90.31 97 LEU A N 1
ATOM 750 C CA . LEU A 1 97 ? -3.479 2.158 5.919 1.00 90.31 97 LEU A CA 1
ATOM 751 C C . LEU A 1 97 ? -2.062 1.749 6.320 1.00 90.31 97 LEU A C 1
ATOM 753 O O . LEU A 1 97 ? -1.251 2.555 6.770 1.00 90.31 97 LEU A O 1
ATOM 757 N N . VAL A 1 98 ? -1.743 0.486 6.088 1.00 89.50 98 VAL A N 1
ATOM 758 C CA . VAL A 1 98 ? -0.403 -0.072 6.218 1.00 89.50 98 VAL A CA 1
ATOM 759 C C . VAL A 1 98 ? 0.113 -0.403 4.828 1.00 89.50 98 VAL A C 1
ATOM 761 O O . VAL A 1 98 ? -0.550 -1.099 4.061 1.00 89.50 98 VAL A O 1
ATOM 764 N N . LEU A 1 99 ? 1.320 0.056 4.509 1.00 90.38 99 LEU A N 1
ATOM 765 C CA . LEU A 1 99 ? 1.975 -0.242 3.238 1.00 90.38 99 LEU A CA 1
ATOM 766 C C . LEU A 1 99 ? 3.089 -1.264 3.439 1.00 90.38 99 LEU A C 1
ATOM 768 O O . LEU A 1 99 ? 4.027 -1.007 4.185 1.00 90.38 99 LEU A O 1
ATOM 772 N N . VAL A 1 100 ? 3.037 -2.383 2.728 1.00 89.44 100 VAL A N 1
ATOM 773 C CA . VAL A 1 100 ? 4.072 -3.420 2.735 1.00 89.44 100 VAL A CA 1
ATOM 774 C C . VAL A 1 100 ? 4.538 -3.625 1.306 1.00 89.44 100 VAL A C 1
ATOM 776 O O . VAL A 1 100 ? 3.815 -4.172 0.476 1.00 89.44 100 VAL A O 1
ATOM 779 N N . ALA A 1 101 ? 5.724 -3.116 0.990 1.00 88.00 101 ALA A N 1
ATOM 780 C CA . ALA A 1 101 ? 6.262 -3.198 -0.361 1.00 88.00 101 ALA A CA 1
ATOM 781 C C . ALA A 1 101 ? 7.781 -2.974 -0.377 1.00 88.00 101 ALA A C 1
ATOM 783 O O . ALA A 1 101 ? 8.339 -2.410 0.571 1.00 88.00 101 ALA A O 1
ATOM 784 N N . PRO A 1 102 ? 8.470 -3.303 -1.483 1.00 85.81 102 PRO A N 1
ATOM 785 C CA . PRO A 1 102 ? 9.862 -2.917 -1.677 1.00 85.81 102 PRO A CA 1
ATOM 786 C C . PRO A 1 102 ? 10.063 -1.390 -1.567 1.00 85.81 102 PRO A C 1
ATOM 788 O O . PRO A 1 102 ? 9.216 -0.629 -2.048 1.00 85.81 102 PRO A O 1
ATOM 791 N N . PRO A 1 103 ? 11.208 -0.902 -1.040 1.00 85.88 103 PRO A N 1
ATOM 792 C CA . PRO A 1 103 ? 11.466 0.531 -0.839 1.00 85.88 103 PRO A CA 1
ATOM 793 C C . PRO A 1 103 ? 11.205 1.400 -2.076 1.00 85.88 103 PRO A C 1
ATOM 795 O O . PRO A 1 103 ? 10.637 2.487 -1.983 1.00 85.88 103 PRO A O 1
ATOM 798 N N . ARG A 1 104 ? 11.584 0.899 -3.261 1.00 84.94 104 ARG A N 1
ATOM 799 C CA . ARG A 1 104 ? 11.365 1.599 -4.535 1.00 84.94 104 ARG A CA 1
ATOM 800 C C . ARG A 1 104 ? 9.881 1.785 -4.845 1.00 84.94 104 ARG A C 1
ATOM 802 O O . ARG A 1 104 ? 9.506 2.825 -5.376 1.00 84.94 104 ARG A O 1
ATOM 809 N N . PHE A 1 105 ? 9.047 0.798 -4.527 1.00 86.81 105 PHE A N 1
ATOM 810 C CA . PHE A 1 105 ? 7.607 0.881 -4.749 1.00 86.81 105 PHE A CA 1
ATOM 811 C C . PHE A 1 105 ? 6.931 1.779 -3.709 1.00 86.81 105 PHE A C 1
ATOM 813 O O . PHE A 1 105 ? 6.088 2.589 -4.075 1.00 86.81 105 PHE A O 1
ATOM 820 N N . LEU A 1 106 ? 7.375 1.743 -2.446 1.00 89.12 106 LEU A N 1
ATOM 821 C CA . LEU A 1 106 ? 6.903 2.679 -1.416 1.00 89.12 106 LEU A CA 1
ATOM 822 C C . LEU A 1 106 ? 7.142 4.141 -1.809 1.00 89.12 106 LEU A C 1
ATOM 824 O O . LEU A 1 106 ? 6.261 4.976 -1.622 1.00 89.12 106 LEU A O 1
ATOM 828 N N . GLY A 1 107 ? 8.303 4.450 -2.394 1.00 88.62 107 GLY A N 1
ATOM 829 C CA . GLY A 1 107 ? 8.572 5.782 -2.942 1.00 88.62 107 GLY A CA 1
ATOM 830 C C . GLY A 1 107 ? 7.555 6.188 -4.015 1.00 88.62 107 GLY A C 1
ATOM 831 O O . GLY A 1 107 ? 7.021 7.291 -3.969 1.00 88.62 107 GLY A O 1
ATOM 832 N N . ARG A 1 108 ? 7.218 5.270 -4.931 1.00 89.75 108 ARG A N 1
ATOM 833 C CA . ARG A 1 108 ? 6.220 5.508 -5.991 1.00 89.75 108 ARG A CA 1
ATOM 834 C C . ARG A 1 108 ? 4.816 5.697 -5.432 1.00 89.75 108 ARG A C 1
ATOM 836 O O . ARG A 1 108 ? 4.130 6.618 -5.855 1.00 89.75 108 ARG A O 1
ATOM 843 N N . MET A 1 109 ? 4.420 4.878 -4.460 1.00 90.69 109 MET A N 1
ATOM 844 C CA . MET A 1 109 ? 3.138 5.015 -3.768 1.00 90.69 109 MET A CA 1
ATOM 845 C C . MET A 1 109 ? 3.019 6.382 -3.094 1.00 90.69 109 MET A C 1
ATOM 847 O O . MET A 1 109 ? 1.998 7.041 -3.246 1.00 90.69 109 MET A O 1
ATOM 851 N N . ARG A 1 110 ? 4.074 6.857 -2.417 1.00 88.69 110 ARG A N 1
ATOM 852 C CA . ARG A 1 110 ? 4.087 8.194 -1.795 1.00 88.69 110 ARG A CA 1
ATOM 853 C C . ARG A 1 110 ? 3.880 9.324 -2.805 1.00 88.69 110 ARG A C 1
ATOM 855 O O . ARG A 1 110 ? 3.273 10.321 -2.454 1.00 88.69 110 ARG A O 1
ATOM 862 N N . THR A 1 111 ? 4.373 9.178 -4.034 1.00 89.06 111 THR A N 1
ATOM 863 C CA . THR A 1 111 ? 4.160 10.166 -5.107 1.00 89.06 111 THR A CA 1
ATOM 864 C C . THR A 1 111 ? 2.802 10.014 -5.801 1.00 89.06 111 THR A C 1
ATOM 866 O O . THR A 1 111 ? 2.294 10.981 -6.356 1.00 89.06 111 THR A O 1
ATOM 869 N N . ALA A 1 112 ? 2.240 8.805 -5.833 1.00 90.94 112 ALA A N 1
ATOM 870 C CA . ALA A 1 112 ? 1.001 8.505 -6.547 1.00 90.94 112 ALA A CA 1
ATOM 871 C C . ALA A 1 112 ? -0.267 8.740 -5.711 1.00 90.94 112 ALA A C 1
ATOM 873 O O . ALA A 1 112 ? -1.317 9.027 -6.281 1.00 90.94 112 ALA A O 1
ATOM 874 N N . MET A 1 113 ? -0.188 8.596 -4.386 1.00 91.25 113 MET A N 1
ATOM 875 C CA . MET A 1 113 ? -1.311 8.846 -3.479 1.00 91.25 113 MET A CA 1
ATOM 876 C C . MET A 1 113 ? -1.586 10.342 -3.323 1.00 91.25 113 MET A C 1
ATOM 878 O O . MET A 1 113 ? -0.671 11.161 -3.381 1.00 91.25 113 MET A O 1
ATOM 882 N N . SER A 1 114 ? -2.850 10.686 -3.070 1.00 90.12 114 SER A N 1
ATOM 883 C CA . SER A 1 114 ? -3.214 12.029 -2.620 1.00 90.12 114 SER A CA 1
ATOM 884 C C . SER A 1 114 ? -2.717 12.281 -1.194 1.00 90.12 114 SER A C 1
ATOM 886 O O . SER A 1 114 ? -2.533 11.341 -0.413 1.00 90.12 114 SER A O 1
ATOM 888 N N . ASP A 1 115 ? -2.572 13.553 -0.824 1.00 89.25 115 ASP A N 1
ATOM 889 C CA . ASP A 1 115 ? -2.205 13.947 0.539 1.00 89.25 115 ASP A CA 1
ATOM 890 C C . ASP A 1 115 ? -3.195 13.398 1.580 1.00 89.25 115 ASP A C 1
ATOM 892 O O . ASP A 1 115 ? -2.792 12.976 2.663 1.00 89.25 115 ASP A O 1
ATOM 896 N N . GLU A 1 116 ? -4.488 13.340 1.247 1.00 89.75 116 GLU A N 1
ATOM 897 C CA . GLU A 1 116 ? -5.528 12.833 2.146 1.00 89.75 116 GLU A CA 1
ATOM 898 C C . GLU A 1 116 ? -5.428 11.321 2.368 1.00 89.75 116 GLU A C 1
ATOM 900 O O . GLU A 1 116 ? -5.528 10.860 3.504 1.00 89.75 116 GLU A O 1
ATOM 905 N N . THR A 1 117 ? -5.172 10.540 1.315 1.00 88.94 117 THR A N 1
ATOM 906 C CA . THR A 1 117 ? -4.923 9.094 1.447 1.00 88.94 117 THR A CA 1
ATOM 907 C C . THR A 1 117 ? -3.593 8.827 2.153 1.00 88.94 117 THR A C 1
ATOM 909 O O . THR A 1 117 ? -3.498 7.926 2.986 1.00 88.94 117 THR A O 1
ATOM 912 N N . GLY A 1 118 ? -2.579 9.659 1.901 1.00 88.50 118 GLY A N 1
ATOM 913 C CA . GLY A 1 118 ? -1.282 9.593 2.571 1.00 88.50 118 GLY A CA 1
ATOM 914 C C . GLY A 1 118 ? -1.359 9.814 4.085 1.00 88.50 118 GLY A C 1
ATOM 915 O O . GLY A 1 118 ? -0.632 9.155 4.825 1.00 88.50 118 GLY A O 1
ATOM 916 N N . LYS A 1 119 ? -2.265 10.676 4.569 1.00 90.25 119 LYS A N 1
ATOM 917 C CA . LYS A 1 119 ? -2.486 10.909 6.012 1.00 90.25 119 LYS A CA 1
ATOM 918 C C . LYS A 1 119 ? -3.005 9.681 6.757 1.00 90.25 119 LYS A C 1
ATOM 920 O O . LYS A 1 119 ? -2.780 9.573 7.958 1.00 90.25 119 LYS A O 1
ATOM 925 N N . LEU A 1 120 ? -3.686 8.768 6.064 1.00 90.50 120 LEU A N 1
ATOM 926 C CA . LEU A 1 120 ? -4.186 7.528 6.662 1.00 90.50 120 LEU A CA 1
ATOM 927 C C . LEU A 1 120 ? -3.096 6.460 6.793 1.00 90.50 120 LEU A C 1
ATOM 929 O O . LEU A 1 120 ? -3.323 5.442 7.444 1.00 90.50 120 LEU A O 1
ATOM 933 N N . VAL A 1 121 ? -1.916 6.673 6.197 1.00 91.38 121 VAL A N 1
ATOM 934 C CA . VAL A 1 121 ? -0.795 5.736 6.298 1.00 91.38 121 VAL A CA 1
ATOM 935 C C . VAL A 1 121 ? -0.245 5.747 7.725 1.00 91.38 121 VAL A C 1
ATOM 937 O O . VAL A 1 121 ? 0.485 6.657 8.112 1.00 91.38 121 VAL A O 1
ATOM 940 N N . SER A 1 122 ? -0.566 4.711 8.499 1.00 88.44 122 SER A N 1
ATOM 941 C CA . SER A 1 122 ? -0.101 4.546 9.878 1.00 88.44 122 SER A CA 1
ATOM 942 C C . SER A 1 122 ? 1.285 3.904 9.948 1.00 88.44 122 SER A C 1
ATOM 944 O O . SER A 1 122 ? 2.066 4.218 10.845 1.00 88.44 122 SER A O 1
ATOM 946 N N . ALA A 1 123 ? 1.621 3.038 8.986 1.00 86.25 123 ALA A N 1
ATOM 947 C CA . ALA A 1 123 ? 2.914 2.368 8.921 1.00 86.25 123 ALA A CA 1
ATOM 948 C C . ALA A 1 123 ? 3.332 2.038 7.482 1.00 86.25 123 ALA A C 1
ATOM 950 O O . ALA A 1 123 ? 2.509 1.755 6.610 1.00 86.25 123 ALA A O 1
ATOM 951 N N . SER A 1 124 ? 4.645 2.022 7.243 1.00 87.31 124 SER A N 1
ATOM 952 C CA . SER A 1 124 ? 5.228 1.519 5.999 1.00 87.31 124 SER A CA 1
ATOM 953 C C . SER A 1 124 ? 6.357 0.543 6.293 1.00 87.31 124 SER A C 1
ATOM 955 O O . SER A 1 124 ? 7.330 0.906 6.951 1.00 87.31 124 SER A O 1
ATOM 957 N N . VAL A 1 125 ? 6.244 -0.667 5.763 1.00 86.44 125 VAL A N 1
ATOM 958 C CA . VAL A 1 125 ? 7.183 -1.766 5.939 1.00 86.44 125 VAL A CA 1
ATOM 959 C C . VAL A 1 125 ? 7.884 -2.011 4.614 1.00 86.44 125 VAL A C 1
ATOM 961 O O . VAL A 1 125 ? 7.284 -2.462 3.637 1.00 86.44 125 VAL A O 1
ATOM 964 N N . SER A 1 126 ? 9.179 -1.714 4.573 1.00 85.50 126 SER A N 1
ATOM 965 C CA . SER A 1 126 ? 10.019 -1.978 3.411 1.00 85.50 126 SER A CA 1
ATOM 966 C C . SER A 1 126 ? 10.419 -3.453 3.355 1.00 85.50 126 SER A C 1
ATOM 968 O O . SER A 1 126 ? 11.545 -3.809 3.704 1.00 85.50 126 SER A O 1
ATOM 970 N N . LYS A 1 127 ? 9.490 -4.319 2.955 1.00 81.19 127 LYS A N 1
ATOM 971 C CA . LYS A 1 127 ? 9.714 -5.762 2.817 1.00 81.19 127 LYS A CA 1
ATOM 972 C C . LYS A 1 127 ? 9.138 -6.225 1.485 1.00 81.19 127 LYS A C 1
ATOM 974 O O . LYS A 1 127 ? 8.041 -5.820 1.111 1.00 81.19 127 LYS A O 1
ATOM 979 N N . ASP A 1 128 ? 9.902 -7.039 0.766 1.00 76.12 128 ASP A N 1
ATOM 980 C CA . ASP A 1 128 ? 9.418 -7.733 -0.426 1.00 76.12 128 ASP A CA 1
ATOM 981 C C . ASP A 1 128 ? 8.794 -9.047 0.047 1.00 76.12 128 ASP A C 1
ATOM 983 O O . ASP A 1 128 ? 9.508 -9.979 0.425 1.00 76.12 128 ASP A O 1
ATOM 987 N N . LEU A 1 129 ? 7.466 -9.072 0.158 1.00 73.25 129 LEU A N 1
ATOM 988 C CA . LEU A 1 129 ? 6.740 -10.296 0.471 1.00 73.25 129 LEU A CA 1
ATOM 989 C C . LEU A 1 129 ? 6.329 -10.946 -0.854 1.00 73.25 129 LEU A C 1
ATOM 991 O O . LEU A 1 129 ? 5.639 -10.293 -1.637 1.00 73.25 129 LEU A O 1
ATOM 995 N N . PRO A 1 130 ? 6.724 -12.204 -1.121 1.00 66.31 130 PRO A N 1
ATOM 996 C CA . PRO A 1 130 ? 6.195 -12.936 -2.267 1.00 66.31 130 PRO A CA 1
ATOM 997 C C . PRO A 1 130 ? 4.674 -13.095 -2.134 1.00 66.31 130 PRO A C 1
ATOM 999 O O . PRO A 1 130 ? 4.128 -12.867 -1.056 1.00 66.31 130 PRO A O 1
ATOM 1002 N N . ASP A 1 131 ? 3.986 -13.487 -3.210 1.00 68.31 131 ASP A N 1
ATOM 1003 C CA . ASP A 1 131 ? 2.552 -13.800 -3.158 1.00 68.31 131 ASP A CA 1
ATOM 1004 C C . ASP A 1 131 ? 2.307 -14.972 -2.193 1.00 68.31 131 ASP A C 1
ATOM 1006 O O . ASP A 1 131 ? 2.432 -16.149 -2.535 1.00 68.31 131 ASP A O 1
ATOM 1010 N N . VAL A 1 132 ? 2.070 -14.631 -0.929 1.00 68.75 132 VAL A N 1
ATOM 1011 C CA . VAL A 1 132 ? 1.862 -15.559 0.176 1.00 68.75 132 VAL A CA 1
ATOM 1012 C C . VAL A 1 132 ? 0.440 -15.413 0.693 1.00 68.75 132 VAL A C 1
ATOM 1014 O O . VAL A 1 132 ? -0.170 -14.343 0.632 1.00 68.75 132 VAL A O 1
ATOM 1017 N N . SER A 1 133 ? -0.096 -16.509 1.226 1.00 71.00 133 SER A N 1
ATOM 1018 C CA . SER A 1 133 ? -1.430 -16.529 1.819 1.00 71.00 133 SER A CA 1
ATOM 1019 C C . SER A 1 133 ? -1.570 -15.467 2.924 1.00 71.00 133 SER A C 1
ATOM 1021 O O . SER A 1 133 ? -0.594 -15.209 3.638 1.00 71.00 133 SER A O 1
ATOM 1023 N N . PRO A 1 134 ? -2.774 -14.900 3.137 1.00 70.31 134 PRO A N 1
ATOM 1024 C CA . PRO A 1 134 ? -3.028 -13.910 4.190 1.00 70.31 134 PRO A CA 1
ATOM 1025 C C . PRO A 1 134 ? -2.522 -14.334 5.576 1.00 70.31 134 PRO A C 1
ATOM 1027 O O . PRO A 1 134 ? -1.964 -13.525 6.309 1.00 70.31 134 PRO A O 1
ATOM 1030 N N . GLU A 1 135 ? -2.625 -15.620 5.911 1.00 71.62 135 GLU A N 1
ATOM 1031 C CA . GLU A 1 135 ? -2.128 -16.194 7.170 1.00 71.62 135 GLU A CA 1
ATOM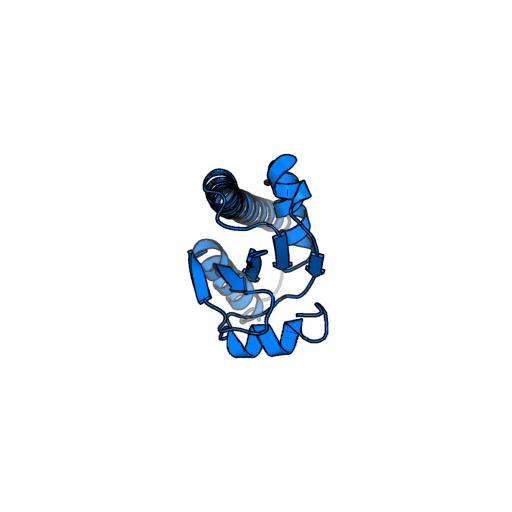 1032 C C . GLU A 1 135 ? -0.619 -15.982 7.365 1.00 71.62 135 GLU A C 1
ATOM 1034 O O . GLU A 1 135 ? -0.181 -15.537 8.424 1.00 71.62 135 GLU A O 1
ATOM 1039 N N . LYS A 1 136 ? 0.183 -16.203 6.317 1.00 72.62 136 LYS A N 1
ATOM 1040 C CA . LYS A 1 136 ? 1.632 -15.957 6.359 1.00 72.62 136 LYS A CA 1
ATOM 1041 C C . LYS A 1 136 ? 1.954 -14.470 6.418 1.00 72.62 136 LYS A C 1
ATOM 1043 O O . LYS A 1 136 ? 2.939 -14.090 7.048 1.00 72.62 136 LYS A O 1
ATOM 1048 N N . ILE A 1 137 ? 1.136 -13.626 5.782 1.00 72.62 137 ILE A N 1
ATOM 1049 C CA . ILE A 1 137 ? 1.267 -12.165 5.875 1.00 72.62 137 ILE A CA 1
ATOM 1050 C C . ILE A 1 137 ? 1.086 -11.735 7.330 1.00 72.62 137 ILE A C 1
ATOM 1052 O O . ILE A 1 137 ? 1.907 -10.972 7.831 1.00 72.62 137 ILE A O 1
ATOM 1056 N N . ARG A 1 138 ? 0.083 -12.278 8.034 1.00 70.44 138 ARG A N 1
ATOM 1057 C CA . ARG A 1 138 ? -0.113 -12.024 9.467 1.00 70.44 138 ARG A CA 1
ATOM 1058 C C . ARG A 1 138 ? 1.136 -12.360 10.269 1.00 70.44 138 ARG A C 1
ATOM 1060 O O . ARG A 1 138 ? 1.603 -11.498 11.003 1.00 70.44 138 ARG A O 1
ATOM 1067 N N . GLU A 1 139 ? 1.702 -13.555 10.113 1.00 73.00 139 GLU A N 1
ATOM 1068 C CA . GLU A 1 139 ? 2.932 -13.946 10.824 1.00 73.00 139 GLU A CA 1
ATOM 1069 C C . GLU A 1 139 ? 4.081 -12.969 10.546 1.00 73.00 139 GLU A C 1
ATOM 1071 O O . GLU A 1 139 ? 4.719 -12.478 11.470 1.00 73.00 139 GLU A O 1
ATOM 1076 N N . HIS A 1 140 ? 4.289 -12.602 9.278 1.00 70.75 140 HIS A N 1
ATOM 1077 C CA . HIS A 1 140 ? 5.374 -11.702 8.877 1.00 70.75 140 HIS A CA 1
ATOM 1078 C C . HIS A 1 140 ? 5.190 -10.260 9.347 1.00 70.75 140 HIS A C 1
ATOM 1080 O O . HIS A 1 140 ? 6.179 -9.528 9.438 1.00 70.75 140 HIS A O 1
ATOM 1086 N N . LEU A 1 141 ? 3.943 -9.839 9.559 1.00 69.06 141 LEU A N 1
ATOM 1087 C CA . LEU A 1 141 ? 3.606 -8.508 10.044 1.00 69.06 141 LEU A CA 1
ATOM 1088 C C . LEU A 1 141 ? 3.443 -8.455 11.560 1.00 69.06 141 LEU A C 1
ATOM 1090 O O . LEU A 1 141 ? 3.557 -7.364 12.099 1.00 69.06 141 LEU A O 1
ATOM 1094 N N . SER A 1 142 ? 3.238 -9.583 12.250 1.00 67.06 142 SER A N 1
ATOM 1095 C CA . SER A 1 142 ? 3.089 -9.620 13.716 1.00 67.06 142 SER A CA 1
ATOM 1096 C C . SER A 1 142 ? 4.336 -9.084 14.425 1.00 67.06 142 SER A C 1
ATOM 1098 O O . SER A 1 142 ? 4.231 -8.455 15.471 1.00 67.06 142 SER A O 1
ATOM 1100 N N . ASP A 1 143 ? 5.512 -9.269 13.817 1.00 62.50 143 ASP A N 1
ATOM 1101 C CA . ASP A 1 143 ? 6.781 -8.723 14.315 1.00 62.50 143 ASP A CA 1
ATOM 1102 C C . ASP A 1 143 ? 6.944 -7.214 14.068 1.00 62.50 143 ASP A C 1
ATOM 1104 O O . ASP A 1 143 ? 7.825 -6.575 14.640 1.00 62.50 143 ASP A O 1
ATOM 1108 N N . VAL A 1 144 ? 6.143 -6.638 13.167 1.00 58.94 144 VAL A N 1
ATOM 1109 C CA . VAL A 1 144 ? 6.342 -5.277 12.644 1.00 58.94 144 VAL A CA 1
ATOM 1110 C C . VAL A 1 144 ? 5.204 -4.338 13.041 1.00 58.94 144 VAL A C 1
ATOM 1112 O O . VAL A 1 144 ? 5.404 -3.129 13.141 1.00 58.94 144 VAL A O 1
ATOM 1115 N N . ILE A 1 145 ? 4.009 -4.880 13.260 1.00 61.72 145 ILE A N 1
ATOM 1116 C CA . ILE A 1 145 ? 2.783 -4.142 13.532 1.00 61.72 145 ILE A CA 1
ATOM 1117 C C . ILE A 1 145 ? 2.072 -4.855 14.674 1.00 61.72 145 ILE A C 1
ATOM 1119 O O . ILE A 1 145 ? 1.749 -6.037 14.577 1.00 61.72 145 ILE A O 1
ATOM 1123 N N . LEU A 1 146 ? 1.838 -4.123 15.761 1.00 54.91 146 LEU A N 1
ATOM 1124 C CA . LEU A 1 146 ? 1.013 -4.592 16.866 1.00 54.91 146 LEU A CA 1
ATOM 1125 C C . LEU A 1 146 ? -0.442 -4.612 16.383 1.00 54.91 146 LEU A C 1
ATOM 1127 O O . LEU A 1 146 ? -1.045 -3.551 16.210 1.00 54.91 146 LEU A O 1
ATOM 1131 N N . PHE A 1 147 ? -0.952 -5.809 16.098 1.00 51.84 147 PHE A N 1
ATOM 1132 C CA . PHE A 1 147 ? -2.370 -6.069 15.856 1.00 51.84 147 PHE A CA 1
ATOM 1133 C C . PHE A 1 147 ? -3.118 -6.257 17.172 1.00 51.84 147 PHE A C 1
ATOM 1135 O O . PHE A 1 147 ? -2.539 -6.876 18.096 1.00 51.84 147 PHE A O 1
#

Sequence (147 aa):
MTTTWILVAHKSGARIIESPVYGGALNVVREIDHPEGRLQNSEIDADRGGRVFESAAPAQRGMTREQSATERVAANFARDVASELERGRLDHRFDQLVLVAPPRFLGRMRTAMSDETGKLVSASVSKDLPDVSPEKIREHLSDVILF

Radius of gyration: 17.93 Å; chains: 1; bounding box: 50×32×46 Å

Secondary structure (DSSP, 8-state):
--EEEEEEEETTEEEEEEEETTS-PPEEEEEEE-HHHHHHHHHHHHHHT---------THHHHHHHHHHHHHHHHHHHHHHHHHHHHHHHTT--SEEEEEE-HHHHHHHHHHS-HHHHHTEEEEEE----S--HHHHHHHHHTTS--

pLDDT: mean 76.4, std 14.89, range [39.97, 92.69]